Protein AF-W4UPU0-F1 (afdb_monomer)

Sequence (156 aa):
MPLRNTKTSVRKKSTAPQRKPAKRKTKKKVNHSMPAWIRNILVFILAVFFTGAFYYFFIRPYAYRWKPCAGQKEYGVCIPCGYEVHGIDISHYQGDIDWNVLSMNRETDSPLHFVFMKATEGGDHGDDTFCNNFTEALNHALSVEPIISLSLRQMP

Secondary structure (DSSP, 8-state):
------------PPPP---PPP-------------HHHHHHHHHHHHHHHHHHHIIIIIGGGGGGG----S-EETTEEPPTT---EEEEE-GGG-S--HHHHHHGGGSSS-EEEEEEEEEETTTEE-TTHHHHHHHHHHTT-EEEEEEE--GGG--

Radius of gyration: 48.12 Å; Cα contacts (8 Å, |Δi|>4): 130; chains: 1; bounding box: 84×46×154 Å

pLDDT: mean 75.77, std 15.23, range [39.66, 96.19]

Solvent-accessible surface area (backbone atoms only — not comparable to full-atom values): 10081 Å² total; per-residue (Å²): 136,84,89,83,88,81,87,78,81,86,79,79,80,81,77,76,82,80,79,74,81,78,79,77,79,71,80,77,78,80,76,83,74,70,55,68,69,60,52,52,50,52,52,50,53,51,50,53,51,50,50,50,50,46,41,56,71,70,39,51,80,55,45,73,80,68,55,72,66,80,25,62,76,51,98,89,41,66,43,69,66,93,64,79,82,38,63,51,81,48,47,60,89,73,58,88,76,66,61,69,66,58,55,56,34,60,78,47,102,72,27,65,58,36,38,37,34,36,44,30,47,48,94,85,40,69,36,89,43,32,69,59,53,53,53,50,35,54,77,65,72,46,46,76,47,81,37,75,44,76,51,79,89,72,68,131

InterPro domains:
  IPR002053 Glycoside hydrolase, family 25 [PF01183] (88-144)
  IPR002053 Glycoside hydrolase, family 25 [PS51904] (84-156)
  IPR017853 Glycoside hydrolase superfamily [SSF51445] (83-145)

Structure (mmCIF, N/CA/C/O backbone):
data_AF-W4UPU0-F1
#
_entry.id   AF-W4UPU0-F1
#
loop_
_atom_site.group_PDB
_atom_site.id
_atom_site.type_symbol
_atom_site.label_atom_id
_atom_site.label_alt_id
_atom_site.label_comp_id
_atom_site.label_asym_id
_atom_site.label_entity_id
_atom_site.label_seq_id
_atom_site.pdbx_PDB_ins_code
_atom_site.Cartn_x
_atom_site.Cartn_y
_atom_site.Cartn_z
_atom_site.occupancy
_atom_site.B_iso_or_equiv
_atom_site.auth_seq_id
_atom_site.auth_comp_id
_atom_site.auth_asym_id
_atom_site.auth_atom_id
_atom_site.pdbx_PDB_model_num
ATOM 1 N N . MET A 1 1 ? 61.325 24.381 -131.280 1.00 39.66 1 MET A N 1
ATOM 2 C CA . MET A 1 1 ? 62.209 24.733 -130.141 1.00 39.66 1 MET A CA 1
ATOM 3 C C . MET A 1 1 ? 62.037 26.221 -129.831 1.00 39.66 1 MET A C 1
ATOM 5 O O . MET A 1 1 ? 61.850 26.944 -130.800 1.00 39.66 1 MET A O 1
ATOM 9 N N . PRO A 1 2 ? 62.125 26.701 -128.573 1.00 47.59 2 PRO A N 1
ATOM 10 C CA . PRO A 1 2 ? 62.399 25.973 -127.337 1.00 47.59 2 PRO A CA 1
ATOM 11 C C . PRO A 1 2 ? 61.270 26.044 -126.286 1.00 47.59 2 PRO A C 1
ATOM 13 O O . PRO A 1 2 ? 60.339 26.840 -126.349 1.00 47.59 2 PRO A O 1
ATOM 16 N N . LEU A 1 3 ? 61.412 25.145 -125.315 1.00 48.78 3 LEU A N 1
ATOM 17 C CA . LEU A 1 3 ? 60.632 24.976 -124.094 1.00 48.78 3 LEU A CA 1
ATOM 18 C C . LEU A 1 3 ? 60.881 26.127 -123.110 1.00 48.78 3 LEU A C 1
ATOM 20 O O . LEU A 1 3 ? 62.024 26.555 -122.937 1.00 48.78 3 LEU A O 1
ATOM 24 N N . ARG A 1 4 ? 59.851 26.541 -122.363 1.00 45.97 4 ARG A N 1
ATOM 25 C CA . ARG A 1 4 ? 60.049 27.274 -121.105 1.00 45.97 4 ARG A CA 1
ATOM 26 C C . ARG A 1 4 ? 59.022 26.843 -120.056 1.00 45.97 4 ARG A C 1
ATOM 28 O O . ARG A 1 4 ? 57.900 27.329 -120.014 1.00 45.97 4 ARG A O 1
ATOM 35 N N . ASN A 1 5 ? 59.453 25.912 -119.207 1.00 43.03 5 ASN A N 1
ATOM 36 C CA . ASN A 1 5 ? 58.801 25.557 -117.951 1.00 43.03 5 ASN A CA 1
ATOM 37 C C . ASN A 1 5 ? 59.001 26.685 -116.934 1.00 43.03 5 ASN A C 1
ATOM 39 O O . ASN A 1 5 ? 60.134 26.977 -116.555 1.00 43.03 5 ASN A O 1
ATOM 43 N N . THR A 1 6 ? 57.911 27.248 -116.421 1.00 51.28 6 THR A N 1
ATOM 44 C CA . THR A 1 6 ? 57.922 28.083 -115.215 1.00 51.28 6 THR A CA 1
ATOM 45 C C . THR A 1 6 ? 57.226 27.338 -114.083 1.00 51.28 6 THR A C 1
ATOM 47 O O . THR A 1 6 ? 56.003 27.230 -114.042 1.00 51.28 6 THR A O 1
ATOM 50 N N . LYS A 1 7 ? 58.027 26.798 -113.159 1.00 44.44 7 LYS A N 1
ATOM 51 C CA . LYS A 1 7 ? 57.577 26.370 -111.832 1.00 44.44 7 LYS A CA 1
ATOM 52 C C . LYS A 1 7 ? 57.492 27.607 -110.944 1.00 44.44 7 LYS A C 1
ATOM 54 O O . LYS A 1 7 ? 58.537 28.192 -110.687 1.00 44.44 7 LYS A O 1
ATOM 59 N N . THR A 1 8 ? 56.323 27.922 -110.387 1.00 45.44 8 THR A N 1
ATOM 60 C CA . THR A 1 8 ? 56.251 28.766 -109.181 1.00 45.44 8 THR A CA 1
ATOM 61 C C . THR A 1 8 ? 54.939 28.579 -108.412 1.00 45.44 8 THR A C 1
ATOM 63 O O . THR A 1 8 ? 53.902 29.138 -108.738 1.00 45.44 8 THR A O 1
ATOM 66 N N . SER A 1 9 ? 55.042 27.743 -107.374 1.00 45.78 9 SER A N 1
ATOM 67 C CA . SER A 1 9 ? 54.422 27.823 -106.042 1.00 45.78 9 SER A CA 1
ATOM 68 C C . SER A 1 9 ? 53.002 28.401 -105.904 1.00 45.78 9 SER A C 1
ATOM 70 O O . SER A 1 9 ? 52.792 29.610 -105.807 1.00 45.78 9 SER A O 1
ATOM 72 N N . VAL A 1 10 ? 52.030 27.500 -105.732 1.00 49.22 10 VAL A N 1
ATOM 73 C CA . VAL A 1 10 ? 50.711 27.810 -105.163 1.00 49.22 10 VAL A CA 1
ATOM 74 C C . VAL A 1 10 ? 50.892 28.243 -103.703 1.00 49.22 10 VAL A C 1
ATOM 76 O O . VAL A 1 10 ? 51.173 27.426 -102.823 1.00 49.22 10 VAL A O 1
ATOM 79 N N . ARG A 1 11 ? 50.711 29.538 -103.422 1.00 48.00 11 ARG A N 1
ATOM 80 C CA . ARG A 1 11 ? 50.696 30.088 -102.058 1.00 48.00 11 ARG A CA 1
ATOM 81 C C . ARG A 1 11 ? 49.434 29.613 -101.327 1.00 48.00 11 ARG A C 1
ATOM 83 O O . ARG A 1 11 ? 48.371 30.216 -101.453 1.00 48.00 11 ARG A O 1
ATOM 90 N N . LYS A 1 12 ? 49.549 28.537 -100.541 1.00 47.78 12 LYS A N 1
ATOM 91 C CA . LYS A 1 12 ? 48.524 28.120 -99.568 1.00 47.78 12 LYS A CA 1
ATOM 92 C C . LYS A 1 12 ? 48.308 29.248 -98.553 1.00 47.78 12 LYS A C 1
ATOM 94 O O . LYS A 1 12 ? 49.218 29.597 -97.803 1.00 47.78 12 LYS A O 1
ATOM 99 N N . LYS A 1 13 ? 47.106 29.826 -98.535 1.00 48.91 13 LYS A N 1
ATOM 100 C CA . LYS A 1 13 ? 46.675 30.788 -97.513 1.00 48.91 13 LYS A CA 1
ATOM 101 C C . LYS A 1 13 ? 46.507 30.025 -96.195 1.00 48.91 13 LYS A C 1
ATOM 103 O O . LYS A 1 13 ? 45.754 29.057 -96.136 1.00 48.91 13 LYS A O 1
ATOM 108 N N . SER A 1 14 ? 47.264 30.414 -95.175 1.00 45.97 14 SER A N 1
ATOM 109 C CA . SER A 1 14 ? 47.261 29.788 -93.856 1.00 45.97 14 SER A CA 1
ATOM 110 C C . SER A 1 14 ? 45.927 30.025 -93.145 1.00 45.97 14 SER A C 1
ATOM 112 O O . SER A 1 14 ? 45.516 31.158 -92.905 1.00 45.97 14 SER A O 1
ATOM 114 N N . THR A 1 15 ? 45.243 28.945 -92.783 1.00 54.72 15 THR A N 1
ATOM 115 C CA . THR A 1 15 ? 44.172 28.967 -91.784 1.00 54.72 15 THR A CA 1
ATOM 116 C C . THR A 1 15 ? 44.765 29.353 -90.431 1.00 54.72 15 THR A C 1
ATOM 118 O O . THR A 1 15 ? 45.686 28.696 -89.945 1.00 54.72 15 THR A O 1
ATOM 121 N N . ALA A 1 16 ? 44.246 30.424 -89.826 1.00 62.41 16 ALA A N 1
ATOM 122 C CA . ALA A 1 16 ? 44.560 30.801 -88.451 1.00 62.41 16 ALA A CA 1
ATOM 123 C C . ALA A 1 16 ? 44.266 29.624 -87.495 1.00 62.41 16 ALA A C 1
ATOM 125 O O . ALA A 1 16 ? 43.293 28.896 -87.715 1.00 62.41 16 ALA A O 1
ATOM 126 N N . PRO A 1 17 ? 45.064 29.407 -86.433 1.00 51.88 17 PRO A N 1
ATOM 127 C CA . PRO A 1 17 ? 44.820 28.302 -85.521 1.00 51.88 17 PRO A CA 1
ATOM 128 C C . PRO A 1 17 ? 43.534 28.574 -84.736 1.00 51.88 17 PRO A C 1
ATOM 130 O O . PRO A 1 17 ? 43.451 29.523 -83.956 1.00 51.88 17 PRO A O 1
ATOM 133 N N . GLN A 1 18 ? 42.520 27.729 -84.932 1.00 63.34 18 GLN A N 1
ATOM 134 C CA . GLN A 1 18 ? 41.318 27.728 -84.104 1.00 63.34 18 GLN A CA 1
ATOM 135 C C . GLN A 1 18 ? 41.735 27.439 -82.652 1.00 63.34 18 GLN A C 1
ATOM 137 O O . GLN A 1 18 ? 42.160 26.329 -82.318 1.00 63.34 18 GLN A O 1
ATOM 142 N N . ARG A 1 19 ? 41.639 28.443 -81.769 1.00 60.03 19 ARG A N 1
ATOM 143 C CA . ARG A 1 19 ? 41.793 28.235 -80.324 1.00 60.03 19 ARG A CA 1
ATOM 144 C C . ARG A 1 19 ? 40.676 27.298 -79.866 1.00 60.03 19 ARG A C 1
ATOM 146 O O . ARG A 1 19 ? 39.501 27.650 -79.932 1.00 60.03 19 ARG A O 1
ATOM 153 N N . LYS A 1 20 ? 41.049 26.098 -79.411 1.00 53.56 20 LYS A N 1
ATOM 154 C CA . LYS A 1 20 ? 40.120 25.145 -78.790 1.00 53.56 20 LYS A CA 1
ATOM 155 C C . LYS A 1 20 ? 39.419 25.841 -77.612 1.00 53.56 20 LYS A C 1
ATOM 157 O O . LYS A 1 20 ? 40.115 26.491 -76.826 1.00 53.56 20 LYS A O 1
ATOM 162 N N . PRO A 1 21 ? 38.091 25.715 -77.446 1.00 55.56 21 PRO A N 1
ATOM 163 C CA . PRO A 1 21 ? 37.419 26.278 -76.285 1.00 55.56 21 PRO A CA 1
ATOM 164 C C . PRO A 1 21 ? 38.008 25.651 -75.018 1.00 55.56 21 PRO A C 1
ATOM 166 O O . PRO A 1 21 ? 38.130 24.427 -74.905 1.00 55.56 21 PRO A O 1
ATOM 169 N N . ALA A 1 22 ? 38.413 26.496 -74.069 1.00 65.06 22 ALA A N 1
ATOM 170 C CA . ALA A 1 22 ? 38.898 26.041 -72.777 1.00 65.06 22 ALA A CA 1
ATOM 171 C C . ALA A 1 22 ? 37.783 25.244 -72.086 1.00 65.06 22 ALA A C 1
ATOM 173 O O . ALA A 1 22 ? 36.706 25.772 -71.803 1.00 65.06 22 ALA A O 1
ATOM 174 N N . LYS A 1 23 ? 38.035 23.961 -71.799 1.00 58.25 23 LYS A N 1
ATOM 175 C CA . LYS A 1 23 ? 37.132 23.131 -70.995 1.00 58.25 23 LYS A CA 1
ATOM 176 C C . LYS A 1 23 ? 37.058 23.711 -69.571 1.00 58.25 23 LYS A C 1
ATOM 178 O O . LYS A 1 23 ? 37.830 23.323 -68.703 1.00 58.25 23 LYS A O 1
ATOM 183 N N . ARG A 1 24 ? 36.126 24.636 -69.306 1.00 59.75 24 ARG A N 1
ATOM 184 C CA . ARG A 1 24 ? 34.893 24.251 -68.610 1.00 59.75 24 ARG A CA 1
ATOM 185 C C . ARG A 1 24 ? 34.993 23.267 -67.439 1.00 59.75 24 ARG A C 1
ATOM 187 O O . ARG A 1 24 ? 34.160 22.372 -67.443 1.00 59.75 24 ARG A O 1
ATOM 194 N N . LYS A 1 25 ? 35.989 23.284 -66.534 1.00 53.81 25 LYS A N 1
ATOM 195 C CA . LYS A 1 25 ? 36.071 22.278 -65.447 1.00 53.81 25 LYS A CA 1
ATOM 196 C C . LYS A 1 25 ? 34.850 22.419 -64.530 1.00 53.81 25 LYS A C 1
ATOM 198 O O . LYS A 1 25 ? 34.859 23.201 -63.584 1.00 53.81 25 LYS A O 1
ATOM 203 N N . THR A 1 26 ? 33.790 21.670 -64.810 1.00 65.00 26 THR A N 1
ATOM 204 C CA . THR A 1 26 ? 32.674 21.476 -63.887 1.00 65.00 26 THR A CA 1
ATOM 205 C C . THR A 1 26 ? 33.242 20.815 -62.640 1.00 65.00 26 THR A C 1
ATOM 207 O O . THR A 1 26 ? 33.789 19.712 -62.727 1.00 65.00 26 THR A O 1
ATOM 210 N N . LYS A 1 27 ? 33.170 21.494 -61.489 1.00 62.50 27 LYS A N 1
ATOM 211 C CA . LYS A 1 27 ? 33.537 20.891 -60.204 1.00 62.50 27 LYS A CA 1
ATOM 212 C C . LYS A 1 27 ? 32.698 19.620 -60.043 1.00 62.50 27 LYS A C 1
ATOM 214 O O . LYS A 1 27 ? 31.475 19.704 -59.955 1.00 62.50 27 LYS A O 1
ATOM 219 N N . LYS A 1 28 ? 33.344 18.449 -60.075 1.00 55.31 28 LYS A N 1
ATOM 220 C CA . LYS A 1 28 ? 32.694 17.163 -59.798 1.00 55.31 28 LYS A CA 1
ATOM 221 C C . LYS A 1 28 ? 32.128 17.262 -58.382 1.00 55.31 28 LYS A C 1
ATOM 223 O O . LYS A 1 28 ? 32.902 17.351 -57.432 1.00 55.31 28 LYS A O 1
ATOM 228 N N . LYS A 1 29 ? 30.799 17.289 -58.239 1.00 58.75 29 LYS A N 1
ATOM 229 C CA . LYS A 1 29 ? 30.168 17.069 -56.935 1.00 58.75 29 LYS A CA 1
ATOM 230 C C . LYS A 1 29 ? 30.591 15.671 -56.494 1.00 58.75 29 LYS A C 1
ATOM 232 O O . LYS A 1 29 ? 30.294 14.696 -57.183 1.00 58.75 29 LYS A O 1
ATOM 237 N N . VAL A 1 30 ? 31.361 15.587 -55.415 1.00 60.19 30 VAL A N 1
ATOM 238 C CA . VAL A 1 30 ? 31.736 14.306 -54.823 1.00 60.19 30 VAL A CA 1
ATOM 239 C C . VAL A 1 30 ? 30.458 13.749 -54.210 1.00 60.19 30 VAL A C 1
ATOM 241 O O . VAL A 1 30 ? 30.016 14.208 -53.162 1.00 60.19 30 VAL A O 1
ATOM 244 N N . ASN A 1 31 ? 29.807 12.824 -54.913 1.00 65.06 31 ASN A N 1
ATOM 245 C CA . ASN A 1 31 ? 28.705 12.066 -54.341 1.00 65.06 31 ASN A CA 1
ATOM 246 C C . ASN A 1 31 ? 29.309 11.167 -53.266 1.00 65.06 31 ASN A C 1
ATOM 248 O O . ASN A 1 31 ? 29.950 10.167 -53.585 1.00 65.06 31 ASN A O 1
ATOM 252 N N . HIS A 1 32 ? 29.122 11.533 -52.000 1.00 66.31 32 HIS A N 1
ATOM 253 C CA . HIS A 1 32 ? 29.461 10.684 -50.864 1.00 66.31 32 HIS A CA 1
ATOM 254 C C . HIS A 1 32 ? 28.419 9.556 -50.774 1.00 66.31 32 HIS A C 1
ATOM 256 O O . HIS A 1 32 ? 27.581 9.505 -49.879 1.00 66.31 32 HIS A O 1
ATOM 262 N N . SER A 1 33 ? 28.415 8.675 -51.775 1.00 68.62 33 SER A N 1
ATOM 263 C CA . SER A 1 33 ? 27.587 7.476 -51.789 1.00 68.62 33 SER A CA 1
ATOM 264 C C . SER A 1 33 ? 28.211 6.493 -50.811 1.00 68.62 33 SER A C 1
ATOM 266 O O . SER A 1 33 ? 29.123 5.749 -51.168 1.00 68.62 33 SER A O 1
ATOM 268 N N . MET A 1 34 ? 27.769 6.540 -49.553 1.00 68.94 34 MET A N 1
ATOM 269 C CA . MET A 1 34 ? 28.213 5.575 -48.557 1.00 68.94 34 MET A CA 1
ATOM 270 C C . MET A 1 34 ? 27.891 4.155 -49.049 1.00 68.94 34 MET A C 1
ATOM 272 O O . MET A 1 34 ? 26.768 3.909 -49.504 1.00 68.94 34 MET A O 1
ATOM 276 N N . PRO A 1 35 ? 28.847 3.217 -48.961 1.00 83.94 35 PRO A N 1
ATOM 277 C CA . PRO A 1 35 ? 28.588 1.808 -49.203 1.00 83.94 35 PRO A CA 1
ATOM 278 C C . PRO A 1 35 ? 27.383 1.332 -48.385 1.00 83.94 35 PRO A C 1
ATOM 280 O O . PRO A 1 35 ? 27.240 1.690 -47.214 1.00 83.94 35 PRO A O 1
ATOM 283 N N . ALA A 1 36 ? 26.525 0.508 -48.989 1.00 82.19 36 ALA A N 1
ATOM 284 C CA . ALA A 1 36 ? 25.279 0.066 -48.360 1.00 82.19 36 ALA A CA 1
ATOM 285 C C . ALA A 1 36 ? 25.506 -0.604 -46.992 1.00 82.19 36 ALA A C 1
ATOM 287 O O . ALA A 1 36 ? 24.708 -0.410 -46.081 1.00 82.19 36 ALA A O 1
ATOM 288 N N . TRP A 1 37 ? 26.624 -1.313 -46.817 1.00 86.19 37 TRP A N 1
ATOM 289 C CA . TRP A 1 37 ? 26.986 -1.944 -45.547 1.00 86.19 37 TRP A CA 1
ATOM 290 C C . TRP A 1 37 ? 27.272 -0.922 -44.432 1.00 86.19 37 TRP A C 1
ATOM 292 O O . TRP A 1 37 ? 26.788 -1.095 -43.318 1.00 86.19 37 TRP A O 1
ATOM 302 N N . ILE A 1 38 ? 27.948 0.194 -44.739 1.00 87.94 38 ILE A N 1
ATOM 303 C CA . ILE A 1 38 ? 28.215 1.278 -43.775 1.00 87.94 38 ILE A CA 1
ATOM 304 C C . ILE A 1 38 ? 26.912 1.977 -43.389 1.00 87.94 38 ILE A C 1
ATOM 306 O O . ILE A 1 38 ? 26.667 2.235 -42.214 1.00 87.94 38 ILE A O 1
ATOM 310 N N . ARG A 1 39 ? 26.036 2.236 -44.366 1.00 86.06 39 ARG A N 1
ATOM 311 C CA . ARG A 1 39 ? 24.712 2.812 -44.098 1.00 86.06 39 ARG A CA 1
ATOM 312 C C . ARG A 1 39 ? 23.892 1.916 -43.167 1.00 86.06 39 ARG A C 1
ATOM 314 O O . ARG A 1 39 ? 23.289 2.421 -42.228 1.00 86.06 39 ARG A O 1
ATOM 321 N N . ASN A 1 40 ? 23.885 0.607 -43.407 1.00 89.94 40 ASN A N 1
ATOM 322 C CA . ASN A 1 40 ? 23.138 -0.337 -42.578 1.00 89.94 40 ASN A CA 1
ATOM 323 C C . ASN A 1 40 ? 23.688 -0.388 -41.142 1.00 89.94 40 ASN A C 1
ATOM 325 O O . ASN A 1 40 ? 22.903 -0.416 -40.199 1.00 89.94 40 ASN A O 1
ATOM 329 N N . ILE A 1 41 ? 25.014 -0.314 -40.969 1.00 94.06 41 ILE A N 1
ATOM 330 C CA . ILE A 1 41 ? 25.648 -0.213 -39.645 1.00 94.06 41 ILE A CA 1
ATOM 331 C C . ILE A 1 41 ? 25.222 1.074 -38.931 1.00 94.06 41 ILE A C 1
ATOM 333 O O . ILE A 1 41 ? 24.836 1.026 -37.767 1.00 94.06 41 ILE A O 1
ATOM 337 N N . LEU A 1 42 ? 25.232 2.218 -39.619 1.00 92.88 42 LEU A N 1
ATOM 338 C CA . LEU A 1 42 ? 24.814 3.492 -39.026 1.00 92.88 42 LEU A CA 1
ATOM 339 C C . LEU A 1 42 ? 23.343 3.478 -38.597 1.00 92.88 42 LEU A C 1
ATOM 341 O O . LEU A 1 42 ? 23.020 3.957 -37.512 1.00 92.88 42 LEU A O 1
ATOM 345 N N . VAL A 1 43 ? 22.461 2.896 -39.413 1.00 93.56 43 VAL A N 1
ATOM 346 C CA . VAL A 1 43 ? 21.041 2.734 -39.067 1.00 93.56 43 VAL A CA 1
ATOM 347 C C . VAL A 1 43 ? 20.878 1.816 -37.857 1.00 93.56 43 VAL A C 1
ATOM 349 O O . VAL A 1 43 ? 20.100 2.133 -36.963 1.00 93.56 43 VAL A O 1
ATOM 352 N N . PHE A 1 44 ? 21.635 0.719 -37.785 1.00 95.56 44 PHE A N 1
ATOM 353 C CA . PHE A 1 44 ? 21.595 -0.186 -36.639 1.00 95.56 44 PHE A CA 1
ATOM 354 C C . PHE A 1 44 ? 22.069 0.497 -35.351 1.00 95.56 44 PHE A C 1
ATOM 356 O O . PHE A 1 44 ? 21.394 0.409 -34.329 1.00 95.56 44 PHE A O 1
ATOM 363 N N . ILE A 1 45 ? 23.178 1.243 -35.402 1.00 95.31 45 ILE A N 1
ATOM 364 C CA . ILE A 1 45 ? 23.692 2.001 -34.252 1.00 95.31 45 ILE A CA 1
ATOM 365 C C . ILE A 1 45 ? 22.662 3.032 -33.783 1.00 95.31 45 ILE A C 1
ATOM 367 O O . ILE A 1 45 ? 22.382 3.117 -32.589 1.00 95.31 45 ILE A O 1
ATOM 371 N N . LEU A 1 46 ? 22.063 3.783 -34.713 1.00 95.62 46 LEU A N 1
ATOM 372 C CA . LEU A 1 46 ? 21.029 4.763 -34.388 1.00 95.62 46 LEU A CA 1
ATOM 373 C C . LEU A 1 46 ? 19.796 4.094 -33.767 1.00 95.62 46 LEU A C 1
ATOM 375 O O . LEU A 1 46 ? 19.262 4.601 -32.785 1.00 95.62 46 LEU A O 1
ATOM 379 N N . ALA A 1 47 ? 19.369 2.948 -34.300 1.00 95.81 47 ALA A N 1
ATOM 380 C CA . ALA A 1 47 ? 18.234 2.193 -33.781 1.00 95.81 47 ALA A CA 1
ATOM 381 C C . ALA A 1 47 ? 18.500 1.647 -32.371 1.00 95.81 47 ALA A C 1
ATOM 383 O O . ALA A 1 47 ? 17.644 1.779 -31.498 1.00 95.81 47 ALA A O 1
ATOM 384 N N . VAL A 1 48 ? 19.688 1.089 -32.113 1.00 95.94 48 VAL A N 1
ATOM 385 C CA . VAL A 1 48 ? 20.088 0.617 -30.776 1.00 95.94 48 VAL A CA 1
ATOM 386 C C . VAL A 1 48 ? 20.165 1.782 -29.794 1.00 95.94 48 VAL A C 1
ATOM 388 O O . VAL A 1 48 ? 19.633 1.682 -28.691 1.00 95.94 48 VAL A O 1
ATOM 391 N N . PHE A 1 49 ? 20.762 2.907 -30.197 1.00 96.19 49 PHE A N 1
ATOM 392 C CA . PHE A 1 49 ? 20.832 4.106 -29.366 1.00 96.19 49 PHE A CA 1
ATOM 393 C C . PHE A 1 49 ? 19.437 4.644 -29.033 1.00 96.19 49 PHE A C 1
ATOM 395 O O . PHE A 1 49 ? 19.138 4.898 -27.868 1.00 96.19 49 PHE A O 1
ATOM 402 N N . PHE A 1 50 ? 18.560 4.758 -30.034 1.00 95.38 50 PHE A N 1
ATOM 403 C CA . PHE A 1 50 ? 17.184 5.208 -29.843 1.00 95.38 50 PHE A CA 1
ATOM 404 C C . PHE A 1 50 ? 16.396 4.252 -28.943 1.00 95.38 50 PHE A C 1
ATOM 406 O O . PHE A 1 50 ? 15.713 4.700 -28.029 1.00 95.38 50 PHE A O 1
ATOM 413 N N . THR A 1 51 ? 16.547 2.940 -29.135 1.00 94.88 51 THR A N 1
ATOM 414 C CA . THR A 1 51 ? 15.910 1.916 -28.291 1.00 94.88 51 THR A CA 1
ATOM 415 C C . THR A 1 51 ? 16.417 1.991 -26.850 1.00 94.88 51 THR A C 1
ATOM 417 O O . THR A 1 51 ? 15.623 1.933 -25.915 1.00 94.88 51 THR A O 1
ATOM 420 N N . GLY A 1 52 ? 17.724 2.174 -26.647 1.00 94.62 52 GLY A N 1
ATOM 421 C CA . GLY A 1 52 ? 18.325 2.330 -25.323 1.00 94.62 52 GLY A CA 1
ATOM 422 C C . GLY A 1 52 ? 17.882 3.614 -24.619 1.00 94.62 52 GLY A C 1
ATOM 423 O O . GLY A 1 52 ? 17.525 3.574 -23.443 1.00 94.62 52 GLY A O 1
ATOM 424 N N . ALA A 1 53 ? 17.837 4.738 -25.339 1.00 94.31 53 ALA A N 1
ATOM 425 C CA . ALA A 1 53 ? 17.320 6.003 -24.826 1.00 94.31 53 ALA A CA 1
ATOM 426 C C . ALA A 1 53 ? 15.827 5.894 -24.487 1.00 94.31 53 ALA A C 1
ATOM 428 O O . ALA A 1 53 ? 15.417 6.283 -23.397 1.00 94.31 53 ALA A O 1
ATOM 429 N N . PHE A 1 54 ? 15.024 5.293 -25.366 1.00 93.81 54 PHE A N 1
ATOM 430 C CA . PHE A 1 54 ? 13.608 5.042 -25.117 1.00 93.81 54 PHE A CA 1
ATOM 431 C C . PHE A 1 54 ? 13.405 4.158 -23.880 1.00 93.81 54 PHE A C 1
ATOM 433 O O . PHE A 1 54 ? 12.629 4.505 -22.996 1.00 93.81 54 PHE A O 1
ATOM 440 N N . TYR A 1 55 ? 14.166 3.069 -23.746 1.00 92.00 55 TYR A N 1
ATOM 441 C CA . TYR A 1 55 ? 14.146 2.226 -22.551 1.00 92.00 55 TYR A CA 1
ATOM 442 C C . TYR A 1 55 ? 14.534 3.008 -21.285 1.00 92.00 55 TYR A C 1
ATOM 444 O O . TYR A 1 55 ? 13.895 2.872 -20.240 1.00 92.00 55 TYR A O 1
ATOM 452 N N . TYR A 1 56 ? 15.556 3.862 -21.364 1.00 91.31 56 TYR A N 1
ATOM 453 C CA . TYR A 1 56 ? 16.005 4.671 -20.233 1.00 91.31 56 TYR A CA 1
ATOM 454 C C . TYR A 1 56 ? 14.966 5.715 -19.801 1.00 91.31 56 TYR A C 1
ATOM 456 O O . TYR A 1 56 ? 14.710 5.848 -18.609 1.00 91.31 56 TYR A O 1
ATOM 464 N N . PHE A 1 57 ? 14.350 6.431 -20.743 1.00 91.31 57 PHE A N 1
ATOM 465 C CA . PHE A 1 57 ? 13.393 7.495 -20.433 1.00 91.31 57 PHE A CA 1
ATOM 466 C C . PHE A 1 57 ? 11.981 6.982 -20.144 1.00 91.31 57 PHE A C 1
ATOM 468 O O . PHE A 1 57 ? 11.313 7.538 -19.282 1.00 91.31 57 PHE A O 1
ATOM 475 N N . PHE A 1 58 ? 11.524 5.933 -20.831 1.00 87.94 58 PHE A N 1
ATOM 476 C CA . PHE A 1 58 ? 10.126 5.492 -20.777 1.00 87.94 58 PHE A CA 1
ATOM 477 C C . PHE A 1 58 ? 9.907 4.148 -20.098 1.00 87.94 58 PHE A C 1
ATOM 479 O O . PHE A 1 58 ? 8.772 3.864 -19.757 1.00 87.94 58 PHE A O 1
ATOM 486 N N . ILE A 1 59 ? 10.925 3.305 -19.899 1.00 85.44 59 ILE A N 1
ATOM 487 C CA . ILE A 1 59 ? 10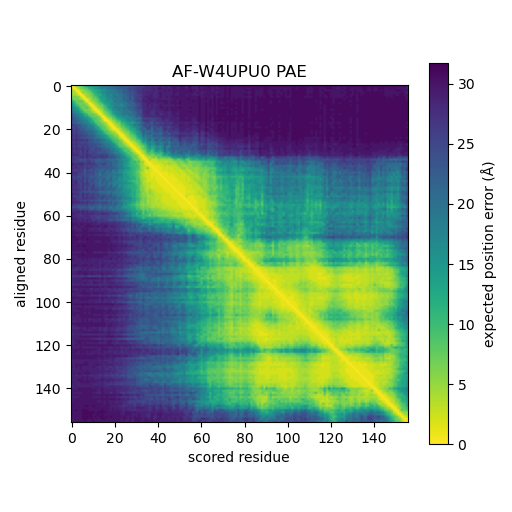.741 1.996 -19.244 1.00 85.44 59 ILE A CA 1
ATOM 488 C C . ILE A 1 59 ? 11.349 1.989 -17.844 1.00 85.44 59 ILE A C 1
ATOM 490 O O . ILE A 1 59 ? 10.690 1.560 -16.900 1.00 85.44 59 ILE A O 1
ATOM 494 N N . ARG A 1 60 ? 12.566 2.519 -17.657 1.00 81.31 60 ARG A N 1
ATOM 495 C CA . ARG A 1 60 ? 13.201 2.586 -16.327 1.00 81.31 60 ARG A CA 1
ATOM 496 C C . ARG A 1 60 ? 12.362 3.277 -15.253 1.00 81.31 60 ARG A C 1
ATOM 498 O O . ARG A 1 60 ? 12.283 2.699 -14.169 1.00 81.31 60 ARG A O 1
ATOM 505 N N . PRO A 1 61 ? 11.720 4.437 -15.494 1.00 80.75 61 PRO A N 1
ATOM 506 C CA . PRO A 1 61 ? 10.868 5.021 -14.474 1.00 80.75 61 PRO A CA 1
ATOM 507 C C . PRO A 1 61 ? 9.624 4.186 -14.198 1.00 80.75 61 PRO A C 1
ATOM 509 O O . PRO A 1 61 ? 9.004 4.451 -13.198 1.00 80.75 61 PRO A O 1
ATOM 512 N N . TYR A 1 62 ? 9.255 3.172 -14.985 1.00 75.56 62 TYR A N 1
ATOM 513 C CA . TYR A 1 62 ? 8.161 2.253 -14.635 1.00 75.56 62 TYR A CA 1
ATOM 514 C C . TYR A 1 62 ? 8.664 0.900 -14.127 1.00 75.56 62 TYR A C 1
ATOM 516 O O . TYR A 1 62 ? 7.883 0.116 -13.596 1.00 75.56 62 TYR A O 1
ATOM 524 N N . ALA A 1 63 ? 9.967 0.624 -14.223 1.00 70.00 63 ALA A N 1
ATOM 525 C CA . ALA A 1 63 ? 10.573 -0.630 -13.789 1.00 70.00 63 ALA A CA 1
ATOM 526 C C . ALA A 1 63 ? 10.491 -0.849 -12.266 1.00 70.00 63 ALA A C 1
ATOM 528 O O . ALA A 1 63 ? 10.585 -1.991 -11.821 1.00 70.00 63 ALA A O 1
ATOM 529 N N . TYR A 1 64 ? 10.256 0.199 -11.460 1.00 64.44 64 TYR A N 1
ATOM 530 C CA . TYR A 1 64 ? 9.996 0.040 -10.020 1.00 64.44 64 TYR A CA 1
ATOM 531 C C . TYR A 1 64 ? 8.751 -0.815 -9.744 1.00 64.44 64 TYR A C 1
ATOM 533 O O . TYR A 1 64 ? 8.707 -1.520 -8.744 1.00 64.44 64 TYR A O 1
ATOM 541 N N . ARG A 1 65 ? 7.768 -0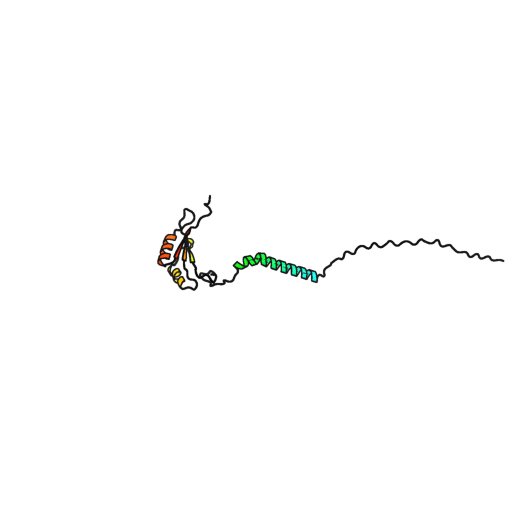.807 -10.656 1.00 67.00 65 ARG A N 1
ATOM 542 C CA . ARG A 1 65 ? 6.524 -1.586 -10.556 1.00 67.00 65 ARG A CA 1
ATOM 543 C C . ARG A 1 65 ? 6.757 -3.094 -10.725 1.00 67.00 65 ARG A C 1
ATOM 545 O O . ARG A 1 65 ? 5.916 -3.883 -10.318 1.00 67.00 65 ARG A O 1
ATOM 552 N N . TRP A 1 66 ? 7.882 -3.477 -11.333 1.00 62.28 66 TRP A N 1
ATOM 553 C CA . TRP A 1 66 ? 8.220 -4.851 -11.730 1.00 62.28 66 TRP A CA 1
ATOM 554 C C . TRP A 1 66 ? 9.397 -5.413 -10.929 1.00 62.28 66 TRP A C 1
ATOM 556 O O . TRP A 1 66 ? 9.967 -6.439 -11.299 1.00 62.28 66 TRP A O 1
ATOM 566 N N . LYS A 1 67 ? 9.809 -4.728 -9.855 1.00 62.81 67 LYS A N 1
ATOM 567 C CA . LYS A 1 67 ? 10.802 -5.270 -8.931 1.00 62.81 67 LYS A CA 1
ATOM 568 C C . LYS A 1 67 ? 10.242 -6.585 -8.371 1.00 62.81 67 LYS A C 1
ATOM 570 O O . LYS A 1 67 ? 9.133 -6.562 -7.834 1.00 62.81 67 LYS A O 1
ATOM 575 N N . PRO A 1 68 ? 10.969 -7.715 -8.494 1.00 67.06 68 PRO A N 1
ATOM 576 C CA . PRO A 1 68 ? 10.611 -8.918 -7.760 1.00 67.06 68 PRO A CA 1
ATOM 577 C C . PRO A 1 68 ? 10.502 -8.529 -6.293 1.00 67.06 68 PRO A C 1
ATOM 579 O O . PRO A 1 68 ? 11.309 -7.720 -5.826 1.00 67.06 68 PRO A O 1
ATOM 582 N N . CYS A 1 69 ? 9.491 -9.054 -5.610 1.00 65.75 69 CYS A N 1
ATOM 583 C CA . CYS A 1 69 ? 9.267 -8.799 -4.198 1.00 65.75 69 CYS A CA 1
ATOM 584 C C . CYS A 1 69 ? 10.572 -9.073 -3.453 1.00 65.75 69 CYS A C 1
ATOM 586 O O . CYS A 1 69 ? 11.008 -10.213 -3.344 1.00 65.75 69 CYS A O 1
ATOM 588 N N . ALA A 1 70 ? 11.253 -7.994 -3.061 1.00 59.44 70 ALA A N 1
ATOM 589 C CA . ALA A 1 70 ? 12.552 -8.071 -2.409 1.00 59.44 70 ALA A CA 1
ATOM 590 C C . ALA A 1 70 ? 12.406 -8.439 -0.927 1.00 59.44 70 ALA A C 1
ATOM 592 O O . ALA A 1 70 ? 13.417 -8.536 -0.239 1.00 59.44 70 ALA A O 1
ATOM 593 N N . GLY A 1 71 ? 11.169 -8.624 -0.453 1.00 59.72 71 GLY A N 1
ATOM 594 C CA . GLY A 1 71 ? 10.862 -9.159 0.862 1.00 59.72 71 GLY A CA 1
ATOM 595 C C . GLY A 1 71 ? 9.811 -10.250 0.858 1.00 59.72 71 GLY A C 1
ATOM 596 O O . GLY A 1 71 ? 9.405 -10.742 -0.200 1.00 59.72 71 GLY A O 1
ATOM 597 N N . GLN A 1 72 ? 9.466 -10.685 2.068 1.00 59.81 72 GLN A N 1
ATOM 598 C CA . GLN A 1 72 ? 8.575 -11.813 2.298 1.00 59.81 72 GLN A CA 1
ATOM 599 C C . GLN A 1 72 ? 7.170 -11.490 1.779 1.00 59.81 72 GLN A C 1
ATOM 601 O O . GLN A 1 72 ? 6.700 -10.348 1.813 1.00 59.81 72 GLN A O 1
ATOM 606 N N . LYS A 1 73 ? 6.526 -12.506 1.204 1.00 64.38 73 LYS A N 1
ATOM 607 C CA . LYS A 1 73 ? 5.155 -12.399 0.716 1.00 64.38 73 LYS A CA 1
ATOM 608 C C . LYS A 1 73 ? 4.226 -12.713 1.881 1.00 64.38 73 LYS A C 1
ATOM 610 O O . LYS A 1 73 ? 3.842 -13.865 2.045 1.00 64.38 73 LYS A O 1
ATOM 615 N N . GLU A 1 74 ? 3.866 -11.687 2.636 1.00 68.50 74 GLU A N 1
ATOM 616 C CA . GLU A 1 74 ? 2.933 -11.795 3.756 1.00 68.50 74 GLU A CA 1
ATOM 617 C C . GLU A 1 74 ? 1.584 -11.168 3.377 1.00 68.50 74 GLU A C 1
ATOM 619 O O . GLU A 1 74 ? 1.525 -10.231 2.578 1.00 68.50 74 GLU A O 1
ATOM 624 N N . TYR A 1 75 ? 0.475 -11.705 3.894 1.00 70.19 75 TYR A N 1
ATOM 625 C CA . TYR A 1 75 ? -0.885 -11.185 3.644 1.00 70.19 75 TYR A CA 1
ATOM 626 C C . TYR A 1 75 ? -1.291 -11.078 2.154 1.00 70.19 75 TYR A C 1
ATOM 628 O O . TYR A 1 75 ? -2.204 -10.340 1.792 1.00 70.19 75 TYR A O 1
ATOM 636 N N . GLY A 1 76 ? -0.603 -11.794 1.255 1.00 72.75 76 GLY A N 1
ATOM 637 C CA . GLY A 1 76 ? -0.821 -11.706 -0.196 1.00 72.75 76 GLY A CA 1
ATOM 638 C C . GLY A 1 76 ? -0.197 -10.475 -0.869 1.00 72.75 76 GLY A C 1
ATOM 639 O O . GLY A 1 76 ? -0.343 -10.318 -2.083 1.00 72.75 76 GLY A O 1
ATOM 640 N N . VAL A 1 77 ? 0.541 -9.653 -0.118 1.00 74.38 77 VAL A N 1
ATOM 641 C CA . VAL A 1 77 ? 1.215 -8.435 -0.582 1.00 74.38 77 VAL A CA 1
ATOM 642 C C . VAL A 1 77 ? 2.730 -8.596 -0.425 1.00 74.38 77 VAL A C 1
ATOM 644 O O . VAL A 1 77 ? 3.226 -9.443 0.313 1.00 74.38 77 VAL A O 1
ATOM 647 N N . CYS A 1 78 ? 3.500 -7.825 -1.186 1.00 75.12 78 CYS A N 1
ATOM 648 C CA . CYS A 1 78 ? 4.952 -7.836 -1.080 1.00 75.12 78 CYS A CA 1
ATOM 649 C C . CYS A 1 78 ? 5.408 -6.776 -0.086 1.00 75.12 78 CYS A C 1
ATOM 651 O O . CYS A 1 78 ? 5.342 -5.583 -0.387 1.00 75.12 78 CYS A O 1
ATOM 653 N N . ILE A 1 79 ? 5.875 -7.221 1.078 1.00 75.94 79 ILE A N 1
ATOM 654 C CA . ILE A 1 79 ? 6.398 -6.335 2.114 1.00 75.94 79 ILE A CA 1
ATOM 655 C C . ILE A 1 79 ? 7.865 -6.010 1.787 1.00 75.94 79 ILE A C 1
ATOM 657 O O . ILE A 1 79 ? 8.642 -6.917 1.472 1.00 75.94 79 ILE A O 1
ATOM 661 N N . PRO A 1 80 ? 8.278 -4.730 1.792 1.00 71.75 80 PRO A N 1
ATOM 662 C CA . PRO A 1 80 ? 9.678 -4.371 1.606 1.00 71.75 80 PRO A CA 1
ATOM 663 C C . PRO A 1 80 ? 10.531 -4.848 2.793 1.00 71.75 80 PRO A C 1
ATOM 665 O O . PRO A 1 80 ? 10.227 -4.544 3.942 1.00 71.75 80 PRO A O 1
ATOM 668 N N . CYS A 1 81 ? 11.633 -5.551 2.512 1.00 69.69 81 CYS A N 1
ATOM 669 C CA . CYS A 1 81 ? 12.622 -5.925 3.528 1.00 69.69 81 CYS A CA 1
ATOM 670 C C . CYS A 1 81 ? 13.237 -4.698 4.213 1.00 69.69 81 CYS A C 1
ATOM 672 O O . CYS A 1 81 ? 13.576 -3.720 3.544 1.00 69.69 81 CYS A O 1
ATOM 674 N N . GLY A 1 82 ? 13.478 -4.805 5.522 1.00 73.50 82 GLY A N 1
ATOM 675 C CA . GLY A 1 82 ? 14.185 -3.791 6.311 1.00 73.50 82 GLY A CA 1
ATOM 676 C C . GLY A 1 82 ? 13.284 -2.796 7.044 1.00 73.50 82 GLY A C 1
ATOM 677 O O . GLY A 1 82 ? 13.798 -1.853 7.638 1.00 73.50 82 GLY A O 1
ATOM 678 N N . TYR A 1 83 ? 11.967 -3.007 7.026 1.00 74.81 83 TYR A N 1
ATOM 679 C CA . TYR A 1 83 ? 11.018 -2.313 7.891 1.00 74.81 83 TYR A CA 1
ATOM 680 C C . TYR A 1 83 ? 10.484 -3.325 8.897 1.00 74.81 83 TYR A C 1
ATOM 682 O O . TYR A 1 83 ? 9.884 -4.301 8.481 1.00 74.81 83 TYR A O 1
ATOM 690 N N . GLU A 1 84 ? 10.739 -3.117 10.188 1.00 76.81 84 GLU A N 1
ATOM 691 C CA . GLU A 1 84 ? 10.291 -4.042 11.245 1.00 76.81 84 GLU A CA 1
ATOM 692 C C . GLU A 1 84 ? 8.886 -3.704 11.751 1.00 76.81 84 GLU A C 1
ATOM 694 O O . GLU A 1 84 ? 8.176 -4.573 12.242 1.00 76.81 84 GLU A O 1
ATOM 699 N N . VAL A 1 85 ? 8.471 -2.439 11.628 1.00 83.31 85 VAL A N 1
ATOM 700 C CA . VAL A 1 85 ? 7.174 -1.981 12.127 1.00 83.31 85 VAL A CA 1
ATOM 701 C C . VAL A 1 85 ? 6.149 -2.003 11.000 1.00 83.31 85 VAL A C 1
ATOM 703 O O . VAL A 1 85 ? 6.216 -1.202 10.064 1.00 83.31 85 VAL A O 1
ATOM 706 N N . HIS A 1 86 ? 5.170 -2.890 11.128 1.00 85.12 86 HIS A N 1
ATOM 707 C CA . HIS A 1 86 ? 4.029 -2.996 10.228 1.00 85.12 86 HIS A CA 1
ATOM 708 C C . HIS A 1 86 ? 2.722 -2.658 10.938 1.00 85.12 86 HIS A C 1
ATOM 710 O O . HIS A 1 86 ? 2.558 -2.883 12.139 1.00 85.12 86 HIS A O 1
ATOM 716 N N . GLY A 1 87 ? 1.769 -2.146 10.172 1.00 86.81 87 GLY A N 1
ATOM 717 C CA . GLY A 1 87 ? 0.407 -1.935 10.627 1.00 86.81 87 GLY A CA 1
ATOM 718 C C . GLY A 1 87 ? -0.568 -2.038 9.470 1.00 86.81 87 GLY A C 1
ATOM 719 O O . GLY A 1 87 ? -0.163 -2.069 8.305 1.00 86.81 87 GLY A O 1
ATOM 720 N N . ILE A 1 88 ? -1.846 -2.120 9.811 1.00 87.69 88 ILE A N 1
ATOM 721 C CA . ILE A 1 88 ? -2.944 -2.253 8.851 1.00 87.69 88 ILE A CA 1
ATOM 722 C C . ILE A 1 88 ? -3.903 -1.076 8.976 1.00 87.69 88 ILE A C 1
ATOM 724 O O . ILE A 1 88 ? -4.075 -0.534 10.067 1.00 87.69 88 ILE A O 1
ATOM 728 N N . ASP A 1 89 ? -4.540 -0.698 7.874 1.00 90.06 89 ASP A N 1
ATOM 729 C CA . ASP A 1 89 ? -5.655 0.240 7.851 1.00 90.06 89 ASP A CA 1
ATOM 730 C C . ASP A 1 89 ? -6.988 -0.502 7.693 1.00 90.06 89 ASP A C 1
ATOM 732 O O . ASP A 1 89 ? -7.140 -1.377 6.839 1.00 90.06 89 ASP A O 1
ATOM 736 N N . ILE A 1 90 ? -7.959 -0.171 8.544 1.00 90.12 90 ILE A N 1
ATOM 737 C CA . ILE A 1 90 ? -9.293 -0.776 8.543 1.00 90.12 90 ILE A CA 1
ATOM 738 C C . ILE A 1 90 ? -10.395 0.288 8.568 1.00 90.12 90 ILE A C 1
ATOM 740 O O . ILE A 1 90 ? -10.227 1.400 9.076 1.00 90.12 90 ILE A O 1
ATOM 744 N N . SER A 1 91 ? -11.543 -0.073 8.008 1.00 89.69 91 SER A N 1
ATOM 745 C CA . SER A 1 91 ? -12.759 0.734 7.889 1.00 89.69 91 SER A CA 1
ATOM 746 C C . SER A 1 91 ? -13.975 -0.187 7.729 1.00 89.69 91 SER A C 1
ATOM 748 O O . SER A 1 91 ? -13.816 -1.408 7.659 1.00 89.69 91 SER A O 1
ATOM 750 N N . HIS A 1 92 ? -15.177 0.370 7.569 1.00 89.00 92 HIS A N 1
ATOM 751 C CA . HIS A 1 92 ? -16.364 -0.449 7.299 1.00 89.00 92 HIS A CA 1
ATOM 752 C C . HIS A 1 92 ? -16.262 -1.300 6.020 1.00 89.00 92 HIS A C 1
ATOM 754 O O . HIS A 1 92 ? -16.949 -2.313 5.907 1.00 89.00 92 HIS A O 1
ATOM 760 N N . TYR A 1 93 ? -15.408 -0.929 5.055 1.00 89.56 93 TYR A N 1
ATOM 761 C CA . TYR A 1 93 ? -15.254 -1.667 3.795 1.00 89.56 93 TYR A CA 1
ATOM 762 C C . TYR A 1 93 ? -14.687 -3.080 3.976 1.00 89.56 93 TYR A C 1
ATOM 764 O O . TYR A 1 93 ? -14.872 -3.925 3.101 1.00 89.56 93 TYR A O 1
ATOM 772 N N . GLN A 1 94 ? -13.999 -3.342 5.088 1.00 88.88 94 GLN A N 1
ATOM 773 C CA . GLN A 1 94 ? -13.453 -4.658 5.408 1.00 88.88 94 GLN A CA 1
ATOM 774 C C . GLN A 1 94 ? -14.537 -5.639 5.891 1.00 88.88 94 GLN A C 1
ATOM 776 O O . GLN A 1 94 ? -14.340 -6.846 5.775 1.00 88.88 94 GLN A O 1
ATOM 781 N N . GLY A 1 95 ? -15.683 -5.144 6.375 1.00 88.94 95 GLY A N 1
ATOM 782 C CA . GLY A 1 95 ? -16.720 -5.970 6.995 1.00 88.94 95 GLY A CA 1
ATOM 783 C C . GLY A 1 95 ? -16.298 -6.508 8.366 1.00 88.94 95 GLY A C 1
ATOM 784 O O . GLY A 1 95 ? -15.549 -5.855 9.092 1.00 88.94 95 GLY A O 1
ATOM 785 N N . ASP A 1 96 ? -16.788 -7.697 8.721 1.00 88.00 96 ASP A N 1
ATOM 786 C CA . ASP A 1 96 ? -16.472 -8.345 9.996 1.00 88.00 96 ASP A CA 1
ATOM 787 C C . ASP A 1 96 ? -15.037 -8.897 9.998 1.00 88.00 96 ASP A C 1
ATOM 789 O O . ASP A 1 96 ? -14.655 -9.701 9.144 1.00 88.00 96 ASP A O 1
ATOM 793 N N . ILE A 1 97 ? -14.242 -8.478 10.983 1.00 88.38 97 ILE A N 1
ATOM 794 C CA . ILE A 1 97 ? -12.833 -8.856 11.134 1.00 88.38 97 ILE A CA 1
ATOM 795 C C . ILE A 1 97 ? -12.711 -9.954 12.198 1.00 88.38 97 ILE A C 1
ATOM 797 O O . ILE A 1 97 ? -13.221 -9.809 13.308 1.00 88.38 97 ILE A O 1
ATOM 801 N N . ASP A 1 98 ? -11.987 -11.035 11.891 1.00 89.88 98 ASP A N 1
ATOM 802 C CA . ASP A 1 98 ? -11.610 -12.040 12.891 1.00 89.88 98 ASP A CA 1
ATOM 803 C C . ASP A 1 98 ? -10.370 -11.578 13.674 1.00 89.88 98 ASP A C 1
ATOM 805 O O . ASP A 1 98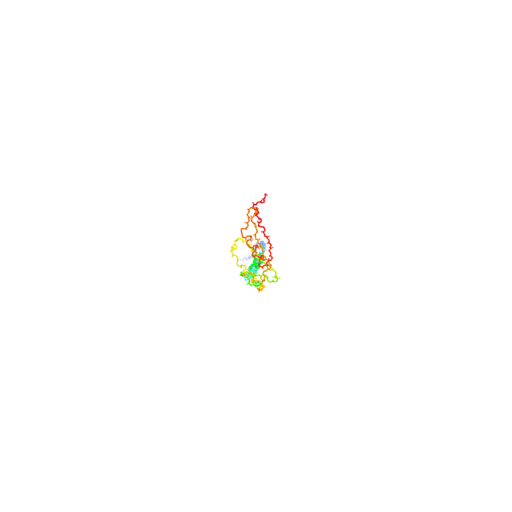 ? -9.217 -11.752 13.260 1.00 89.88 98 ASP A O 1
ATOM 809 N N . TRP A 1 99 ? -10.622 -10.967 14.829 1.00 88.06 99 TRP A N 1
ATOM 810 C CA . TRP A 1 99 ? -9.594 -10.411 15.706 1.00 88.06 99 TRP A CA 1
ATOM 811 C C . TRP A 1 99 ? -8.704 -11.470 16.362 1.00 88.06 99 TRP A C 1
ATOM 813 O O . TRP A 1 99 ? -7.544 -11.186 16.673 1.00 88.06 99 TRP A O 1
ATOM 823 N N . ASN A 1 100 ? -9.185 -12.710 16.503 1.00 87.75 100 ASN A N 1
ATOM 824 C CA . ASN A 1 100 ? -8.370 -13.799 17.038 1.00 87.75 100 ASN A CA 1
ATOM 825 C C . ASN A 1 100 ? -7.248 -14.134 16.059 1.00 87.75 100 ASN A C 1
ATOM 827 O O . ASN A 1 100 ? -6.076 -14.126 16.442 1.00 87.75 100 ASN A O 1
ATOM 831 N N . VAL A 1 101 ? -7.594 -14.323 14.783 1.00 85.81 101 VAL A N 1
ATOM 832 C CA . VAL A 1 101 ? -6.617 -14.556 13.709 1.00 85.81 101 VAL A CA 1
ATOM 833 C C . VAL A 1 101 ? -5.663 -13.370 13.575 1.00 85.81 101 VAL A C 1
ATOM 835 O O . VAL A 1 101 ? -4.453 -13.557 13.434 1.00 85.81 101 VAL A O 1
ATOM 838 N N . LEU A 1 102 ? -6.178 -12.141 13.677 1.00 85.19 102 LEU A N 1
ATOM 839 C CA . LEU A 1 102 ? -5.346 -10.941 13.620 1.00 85.19 102 LEU A CA 1
ATOM 840 C C . LEU A 1 102 ? -4.343 -10.876 14.780 1.00 85.19 102 LEU A C 1
ATOM 842 O O . LEU A 1 102 ? -3.191 -10.504 14.583 1.00 85.19 102 LEU A O 1
ATOM 846 N N . SER A 1 103 ? -4.744 -11.268 15.987 1.00 83.00 103 SER A N 1
ATOM 847 C CA . SER A 1 103 ? -3.852 -11.242 17.149 1.00 83.00 103 SER A CA 1
ATOM 848 C C . SER A 1 103 ? -2.732 -12.286 17.077 1.00 83.00 103 SER A C 1
ATOM 850 O O . SER A 1 103 ? -1.619 -12.015 17.535 1.00 83.00 103 SER A O 1
ATOM 852 N N . MET A 1 104 ? -2.982 -13.429 16.426 1.00 82.94 104 MET A N 1
ATOM 853 C CA . MET A 1 104 ? -1.969 -14.463 16.175 1.00 82.94 104 MET A CA 1
ATOM 854 C C 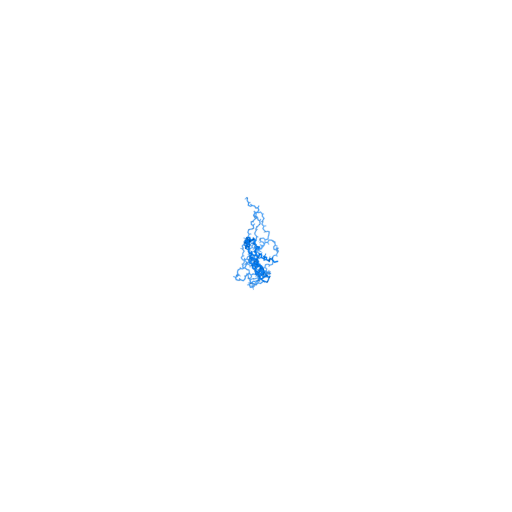. MET A 1 104 ? -0.866 -13.993 15.215 1.00 82.94 104 MET A C 1
ATOM 856 O O . MET A 1 104 ? 0.226 -14.555 15.226 1.00 82.94 104 MET A O 1
ATOM 860 N N . ASN A 1 105 ? -1.088 -12.924 14.435 1.00 81.38 105 ASN A N 1
ATOM 861 C CA . ASN A 1 105 ? -0.058 -12.397 13.535 1.00 81.38 105 ASN A CA 1
ATOM 862 C C . ASN A 1 105 ? 1.193 -11.872 14.236 1.00 81.38 105 ASN A C 1
ATOM 864 O O . ASN A 1 105 ? 2.224 -11.717 13.588 1.00 81.38 105 ASN A O 1
ATOM 868 N N . ARG A 1 106 ? 1.141 -11.634 15.551 1.00 75.19 106 ARG A N 1
ATOM 869 C CA . ARG A 1 106 ? 2.323 -11.265 16.343 1.00 75.19 106 ARG A CA 1
ATOM 870 C C . ARG A 1 106 ? 3.437 -12.315 16.313 1.00 75.19 106 ARG A C 1
ATOM 872 O O . ARG A 1 106 ? 4.571 -11.975 16.623 1.00 75.19 106 ARG A O 1
ATOM 879 N N . GLU A 1 107 ? 3.116 -13.559 15.969 1.00 74.50 107 GLU A N 1
ATOM 880 C CA . GLU A 1 107 ? 4.072 -14.671 15.903 1.00 74.50 107 GLU A CA 1
ATOM 881 C C . GLU A 1 107 ? 4.642 -14.903 14.493 1.00 74.50 107 GLU A C 1
ATOM 883 O O . GLU A 1 107 ? 5.437 -15.819 14.296 1.00 74.50 107 GLU A O 1
ATOM 888 N N . THR A 1 108 ? 4.241 -14.099 13.504 1.00 77.88 108 THR A N 1
ATOM 889 C CA . THR A 1 108 ? 4.755 -14.200 12.130 1.00 77.88 108 THR A CA 1
ATOM 890 C C . THR A 1 108 ? 6.067 -13.438 11.955 1.00 77.88 108 THR A C 1
ATOM 892 O O . THR A 1 108 ? 6.452 -12.627 12.796 1.00 77.88 108 THR A O 1
ATOM 895 N N . ASP A 1 109 ? 6.738 -13.655 10.822 1.00 75.50 109 ASP A N 1
ATOM 896 C CA . ASP A 1 109 ? 7.961 -12.927 10.461 1.00 75.50 109 ASP A CA 1
ATOM 897 C C . ASP A 1 109 ? 7.723 -11.411 10.258 1.00 75.50 109 ASP A C 1
ATOM 899 O O . ASP A 1 109 ? 8.672 -10.633 10.182 1.00 75.50 109 ASP A O 1
ATOM 903 N N . SER A 1 110 ? 6.463 -10.967 10.153 1.00 76.69 110 SER A N 1
ATOM 904 C CA . SER A 1 110 ? 6.068 -9.561 9.979 1.00 76.69 110 SER A CA 1
ATOM 905 C C . SER A 1 110 ? 4.904 -9.205 10.918 1.00 76.69 110 SER A C 1
ATOM 907 O O . SER A 1 110 ? 3.756 -9.074 10.469 1.00 76.69 110 SER A O 1
ATOM 909 N N . PRO A 1 111 ? 5.180 -9.050 12.227 1.00 83.44 111 PRO A N 1
ATOM 910 C CA . PRO A 1 111 ? 4.153 -8.815 13.230 1.00 83.44 111 PRO A CA 1
ATOM 911 C C . PRO A 1 111 ? 3.476 -7.453 13.052 1.00 83.44 111 PRO A C 1
ATOM 913 O O . PRO A 1 111 ? 4.097 -6.452 12.693 1.00 83.44 111 PRO A O 1
ATOM 916 N N . LEU A 1 112 ? 2.175 -7.404 13.342 1.00 85.38 112 LEU A N 1
ATOM 917 C CA . LEU A 1 112 ? 1.404 -6.163 13.328 1.00 85.38 112 LEU A CA 1
ATOM 918 C C . LEU A 1 112 ? 1.555 -5.424 14.660 1.00 85.38 112 LEU A C 1
ATOM 920 O O . LEU A 1 112 ? 1.240 -5.955 15.727 1.00 85.38 112 LEU A O 1
ATOM 924 N N . HIS A 1 113 ? 2.010 -4.176 14.586 1.00 84.94 113 HIS A N 1
ATOM 925 C CA . HIS A 1 113 ? 2.273 -3.324 15.745 1.00 84.94 113 HIS A CA 1
ATOM 926 C C . HIS A 1 113 ? 1.142 -2.339 16.032 1.00 84.94 113 HIS A C 1
ATOM 928 O O . HIS A 1 113 ? 0.877 -2.023 17.194 1.00 84.94 113 HIS A O 1
ATOM 934 N N . PHE A 1 114 ? 0.487 -1.837 14.986 1.00 86.75 114 PHE A N 1
ATOM 935 C CA . PHE A 1 114 ? -0.576 -0.850 15.111 1.00 86.75 114 PHE A CA 1
ATOM 936 C C . PHE A 1 114 ? -1.672 -1.060 14.069 1.00 86.75 114 PHE A C 1
ATOM 938 O O . PHE A 1 114 ? -1.457 -1.653 13.009 1.00 86.75 114 PHE A O 1
ATOM 945 N N . VAL A 1 115 ? -2.855 -0.547 14.387 1.00 88.81 115 VAL A N 1
ATOM 946 C CA . VAL A 1 115 ? -4.015 -0.538 13.503 1.00 88.81 115 VAL A CA 1
ATOM 947 C C . VAL A 1 115 ? -4.492 0.895 13.351 1.00 88.81 115 VAL A C 1
ATOM 949 O O . VAL A 1 115 ? -4.818 1.575 14.326 1.00 88.81 115 VAL A O 1
ATOM 952 N N . PHE A 1 116 ? -4.553 1.334 12.105 1.00 89.88 116 PHE A N 1
ATOM 953 C CA . PHE A 1 116 ? -5.223 2.556 11.727 1.00 89.88 116 PHE A CA 1
ATOM 954 C C . PHE A 1 116 ? -6.704 2.278 11.505 1.00 89.88 116 PHE A C 1
ATOM 956 O O . PHE A 1 116 ? -7.066 1.424 10.700 1.00 89.88 116 PHE A O 1
ATOM 963 N N . MET A 1 117 ? -7.570 3.012 12.195 1.00 90.25 117 MET A N 1
ATOM 964 C CA . MET A 1 117 ? -9.020 2.850 12.077 1.00 90.25 117 MET A CA 1
ATOM 965 C C . MET A 1 117 ? -9.658 4.106 11.520 1.00 90.25 117 MET A C 1
ATOM 967 O O . MET A 1 117 ? -9.542 5.173 12.119 1.00 90.25 117 MET A O 1
ATOM 971 N N . LYS A 1 118 ? -10.385 3.988 10.410 1.00 90.31 118 LYS A N 1
ATOM 972 C CA . LYS A 1 118 ? -11.199 5.095 9.914 1.00 90.31 118 LYS A CA 1
ATOM 973 C C . LYS A 1 118 ? -12.303 5.415 10.925 1.00 90.31 118 LYS A C 1
ATOM 975 O O . LYS A 1 118 ? -13.072 4.537 11.295 1.00 90.31 118 LYS A O 1
ATOM 980 N N . ALA A 1 119 ? -12.370 6.672 11.356 1.00 87.81 119 ALA A N 1
ATOM 981 C CA . ALA A 1 119 ? -13.385 7.153 12.292 1.00 87.81 119 ALA A CA 1
ATOM 982 C C . ALA A 1 119 ? -14.509 7.921 11.584 1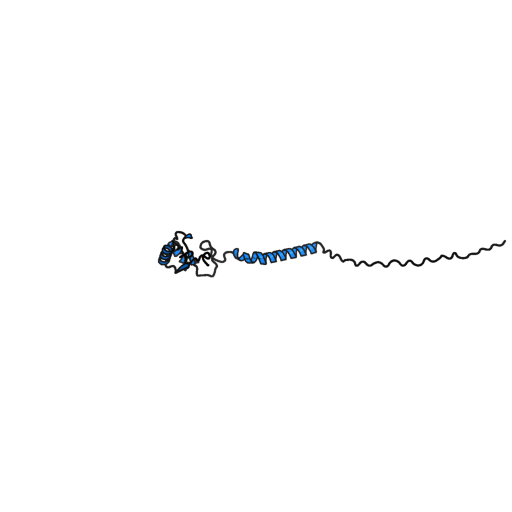.00 87.81 119 ALA A C 1
ATOM 984 O O . ALA A 1 119 ? -15.672 7.810 11.964 1.00 87.81 119 ALA A O 1
ATOM 985 N N . THR A 1 120 ? -14.170 8.705 10.557 1.00 88.06 120 THR A N 1
ATOM 986 C CA . THR A 1 120 ? -15.119 9.558 9.825 1.00 88.06 120 THR A CA 1
ATOM 987 C C . THR A 1 120 ? -14.764 9.684 8.339 1.00 88.06 120 THR A C 1
ATOM 989 O O . THR A 1 120 ? -13.614 9.483 7.927 1.00 88.06 120 THR A O 1
ATOM 992 N N . GLU A 1 121 ? -15.763 10.032 7.528 1.00 83.94 121 GLU A N 1
ATOM 993 C CA . GLU A 1 121 ? -15.660 10.440 6.128 1.00 83.94 121 GLU A CA 1
ATOM 994 C C . GLU A 1 121 ? -16.343 11.800 5.925 1.00 83.94 121 GLU A C 1
ATOM 996 O O . GLU A 1 121 ? -17.537 11.958 6.162 1.00 83.94 121 GLU A O 1
ATOM 1001 N N . GLY A 1 122 ? -15.590 12.804 5.475 1.00 81.00 122 GLY A N 1
ATOM 1002 C CA . GLY A 1 122 ? -16.118 14.162 5.346 1.00 81.00 122 GLY A CA 1
ATOM 1003 C C . GLY A 1 122 ? -16.422 14.809 6.702 1.00 81.00 122 GLY A C 1
ATOM 1004 O O . GLY A 1 122 ? -15.721 14.566 7.685 1.00 81.00 122 GLY A O 1
ATOM 1005 N N . GLY A 1 123 ? -17.421 15.695 6.732 1.00 78.19 123 GLY A N 1
ATOM 1006 C CA . GLY A 1 123 ? -17.814 16.433 7.939 1.00 78.19 123 GLY A CA 1
ATOM 1007 C C . GLY A 1 123 ? -18.998 15.835 8.706 1.00 78.19 123 GLY A C 1
ATOM 1008 O O . GLY A 1 123 ? -19.219 16.210 9.853 1.00 78.19 123 GLY A O 1
ATOM 1009 N N . ASP A 1 124 ? -19.763 14.940 8.084 1.00 81.25 124 ASP A N 1
ATOM 1010 C CA . ASP A 1 124 ? -21.094 14.524 8.538 1.00 81.25 124 ASP A CA 1
ATOM 1011 C C . ASP A 1 124 ? -21.311 13.003 8.577 1.00 81.25 124 ASP A C 1
ATOM 1013 O O . ASP A 1 124 ? -22.352 12.558 9.062 1.00 81.25 124 ASP A O 1
ATOM 1017 N N . HIS A 1 125 ? -20.342 12.197 8.134 1.00 82.31 125 HIS A N 1
ATOM 1018 C CA . HIS A 1 125 ? -20.447 10.739 8.152 1.00 82.31 125 HIS A CA 1
ATOM 1019 C C . HIS A 1 125 ? -19.393 10.109 9.074 1.00 82.31 125 HIS A C 1
ATOM 1021 O O . HIS A 1 125 ? -18.190 10.263 8.868 1.00 82.31 125 HIS A O 1
ATOM 1027 N N . GLY A 1 126 ? -19.844 9.411 10.119 1.00 85.75 126 GLY A N 1
ATOM 1028 C CA . GLY A 1 126 ? -19.001 8.545 10.947 1.00 85.75 126 GLY A CA 1
ATOM 1029 C C . GLY A 1 126 ? -18.893 7.150 10.335 1.00 85.75 126 GLY A C 1
ATOM 1030 O O . GLY A 1 126 ? -19.792 6.735 9.615 1.00 85.75 126 GLY A O 1
ATOM 1031 N N . ASP A 1 127 ? -17.804 6.435 10.604 1.00 85.81 127 ASP A N 1
ATOM 1032 C CA . ASP A 1 127 ? -17.701 5.023 10.234 1.00 85.81 127 ASP A CA 1
ATOM 1033 C C . ASP A 1 127 ? -18.440 4.157 11.268 1.00 85.81 127 ASP A C 1
ATOM 1035 O O . ASP A 1 127 ? -18.069 4.116 12.445 1.00 85.81 127 ASP A O 1
ATOM 1039 N N . ASP A 1 128 ? -19.481 3.453 10.823 1.00 89.94 128 ASP A N 1
ATOM 1040 C CA . ASP A 1 128 ? -20.367 2.653 11.678 1.00 89.94 128 ASP A CA 1
ATOM 1041 C C . ASP A 1 128 ? -19.639 1.501 12.398 1.00 89.94 128 ASP A C 1
ATOM 1043 O O . ASP A 1 128 ? -20.098 1.016 13.435 1.00 89.94 128 ASP A O 1
ATOM 1047 N N . THR A 1 129 ? -18.487 1.061 11.877 1.00 89.94 129 THR A N 1
ATOM 1048 C CA . THR A 1 129 ? -17.704 -0.046 12.448 1.00 89.94 129 THR A CA 1
ATOM 1049 C C . THR A 1 129 ? -16.662 0.412 13.464 1.00 89.94 129 THR A C 1
ATOM 1051 O O . THR A 1 129 ? -16.089 -0.420 14.172 1.00 89.94 129 THR A O 1
ATOM 1054 N N . PHE A 1 130 ? -16.438 1.725 13.593 1.00 89.56 130 PHE A N 1
ATOM 1055 C CA . PHE A 1 130 ? -15.373 2.284 14.425 1.00 89.56 130 PHE A CA 1
ATOM 1056 C C . PHE A 1 130 ? -15.460 1.829 15.884 1.00 89.56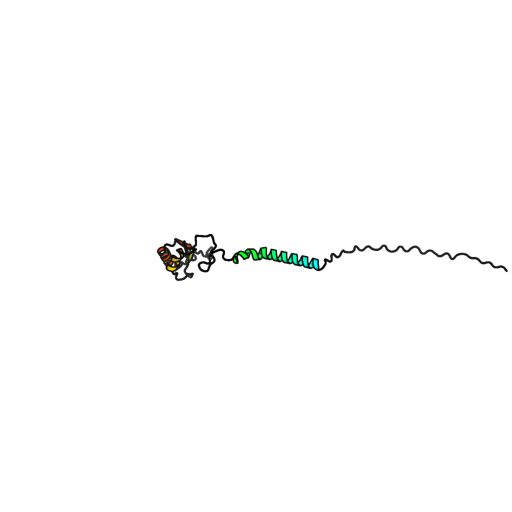 130 PHE A C 1
ATOM 1058 O O . PHE A 1 130 ? -14.473 1.348 16.430 1.00 89.56 130 PHE A O 1
ATOM 1065 N N . CYS A 1 131 ? -16.631 1.931 16.522 1.00 89.06 131 CYS A N 1
ATOM 1066 C CA . CYS A 1 131 ? -16.775 1.583 17.940 1.00 89.06 131 CYS A CA 1
ATOM 1067 C C . CYS A 1 131 ? -16.477 0.102 18.219 1.00 89.06 131 CYS A C 1
ATOM 1069 O O . CYS A 1 131 ? -15.810 -0.213 19.209 1.00 89.06 131 CYS A O 1
ATOM 1071 N N . ASN A 1 132 ? -16.934 -0.795 17.342 1.00 90.69 132 ASN A N 1
ATOM 1072 C CA . ASN A 1 132 ? -16.703 -2.230 17.494 1.00 90.69 132 ASN A CA 1
ATOM 1073 C C . ASN A 1 132 ? -15.224 -2.550 17.271 1.00 90.69 132 ASN A C 1
ATOM 1075 O O . ASN A 1 132 ? -14.591 -3.148 18.136 1.00 90.69 132 ASN A O 1
ATOM 1079 N N . ASN A 1 133 ? -14.648 -2.059 16.172 1.00 90.06 133 ASN A N 1
ATOM 1080 C CA . ASN A 1 133 ? -13.242 -2.282 15.845 1.00 90.06 133 ASN A CA 1
ATOM 1081 C C . ASN A 1 133 ? -12.300 -1.706 16.911 1.00 90.06 133 ASN A C 1
ATOM 1083 O O . ASN A 1 133 ? -11.295 -2.324 17.257 1.00 90.06 133 ASN A O 1
ATOM 1087 N N . PHE A 1 134 ? -12.641 -0.547 17.474 1.00 89.69 134 PHE A N 1
ATOM 1088 C CA . PHE A 1 134 ? -11.879 0.075 18.551 1.00 89.69 134 PHE A CA 1
ATOM 1089 C C . PHE A 1 134 ? -11.901 -0.779 19.822 1.00 89.69 134 PHE A C 1
ATOM 1091 O O . PHE A 1 134 ? -10.859 -1.008 20.434 1.00 89.69 134 PHE A O 1
ATOM 1098 N N . THR A 1 135 ? -13.079 -1.287 20.197 1.00 90.31 135 THR A N 1
ATOM 1099 C CA . THR A 1 135 ? -13.237 -2.169 21.362 1.00 90.31 135 THR A CA 1
ATOM 1100 C C . THR A 1 135 ? -12.442 -3.461 21.193 1.00 90.31 135 THR A C 1
ATOM 1102 O O . THR A 1 135 ? -11.699 -3.851 22.092 1.00 90.31 135 THR A O 1
ATOM 1105 N N . GLU A 1 136 ? -12.537 -4.094 20.026 1.00 90.19 136 GLU A N 1
ATOM 1106 C CA . GLU A 1 136 ? -11.816 -5.332 19.737 1.00 90.19 136 GLU A CA 1
ATOM 1107 C C . GLU A 1 136 ? -10.296 -5.126 19.709 1.00 90.19 136 GLU A C 1
ATOM 1109 O O . GLU A 1 136 ? -9.545 -5.871 20.339 1.00 90.19 136 GLU A O 1
ATOM 1114 N N . ALA A 1 137 ? -9.807 -4.056 19.085 1.00 86.81 137 ALA A N 1
ATOM 1115 C CA . ALA A 1 137 ? -8.375 -3.770 19.078 1.00 86.81 137 ALA A CA 1
ATOM 1116 C C . ALA A 1 137 ? -7.804 -3.559 20.492 1.00 86.81 137 ALA A C 1
ATOM 1118 O O . ALA A 1 137 ? -6.701 -4.031 20.784 1.00 86.81 137 ALA A O 1
ATOM 1119 N N . LEU A 1 138 ? -8.563 -2.911 21.385 1.00 85.62 138 LEU A N 1
ATOM 1120 C CA . LEU A 1 138 ? -8.193 -2.773 22.795 1.00 85.62 138 LEU A CA 1
ATOM 1121 C C . LEU A 1 138 ? -8.174 -4.125 23.518 1.00 85.62 138 LEU A C 1
ATOM 1123 O O . LEU A 1 138 ? -7.209 -4.410 24.229 1.00 85.62 138 LEU A O 1
ATOM 1127 N N . ASN A 1 139 ? -9.186 -4.973 23.302 1.00 89.25 139 ASN A N 1
ATOM 1128 C CA . ASN A 1 139 ? -9.252 -6.318 23.888 1.00 89.25 139 ASN A CA 1
ATOM 1129 C C . ASN A 1 139 ? -8.048 -7.183 23.486 1.00 89.25 139 ASN A C 1
ATOM 1131 O O . ASN A 1 139 ? -7.557 -7.979 24.286 1.00 89.25 139 ASN A O 1
ATOM 1135 N N . HIS A 1 140 ? -7.530 -6.986 22.273 1.00 86.00 140 HIS A N 1
ATOM 1136 C CA . HIS A 1 140 ? -6.363 -7.695 21.749 1.00 86.00 140 HIS A CA 1
ATOM 1137 C C . HIS A 1 140 ? -5.030 -6.943 21.962 1.00 86.00 140 HIS A C 1
ATOM 1139 O O . HIS A 1 140 ? -3.985 -7.376 21.465 1.00 86.00 140 HIS A O 1
ATOM 1145 N N . ALA A 1 141 ? -5.023 -5.856 22.746 1.00 80.19 141 ALA A N 1
ATOM 1146 C CA . ALA A 1 141 ? -3.849 -5.045 23.095 1.00 80.19 141 ALA A CA 1
ATOM 1147 C C . ALA A 1 141 ? -3.079 -4.472 21.885 1.00 80.19 141 ALA A C 1
ATOM 1149 O O . ALA A 1 141 ? -1.849 -4.395 21.900 1.00 80.19 141 ALA A O 1
ATOM 1150 N N . LEU A 1 142 ? -3.777 -4.132 20.801 1.00 79.00 142 LEU A N 1
ATOM 1151 C CA . LEU A 1 142 ? -3.186 -3.467 19.638 1.00 79.00 142 LEU A CA 1
ATOM 1152 C C . LEU A 1 142 ? -3.133 -1.952 19.864 1.00 79.00 142 LEU A C 1
ATOM 1154 O O . LEU A 1 142 ? -4.057 -1.366 20.425 1.00 79.00 142 LEU A O 1
ATOM 1158 N N . SER A 1 143 ? -2.057 -1.306 19.409 1.00 80.94 143 SER A N 1
ATOM 1159 C CA . SER A 1 143 ? -1.988 0.158 19.377 1.00 80.94 143 SER A CA 1
ATOM 1160 C C . SER A 1 143 ? -2.941 0.682 18.306 1.00 80.94 143 SER A C 1
ATOM 1162 O O . SER A 1 143 ? -2.863 0.250 17.155 1.00 80.94 143 SER A O 1
ATOM 1164 N N . VAL A 1 144 ? -3.830 1.607 18.672 1.00 79.38 144 VAL A N 1
ATOM 1165 C CA . VAL A 1 144 ? -4.851 2.146 17.764 1.00 79.38 144 VAL A CA 1
ATOM 1166 C C . VAL A 1 144 ? -4.613 3.625 17.511 1.00 79.38 144 VAL A C 1
ATOM 1168 O O . VAL A 1 144 ? -4.465 4.399 18.457 1.00 79.38 144 VAL A O 1
ATOM 1171 N N . GLU A 1 145 ? -4.647 4.019 16.240 1.00 81.44 145 GLU A N 1
ATOM 1172 C CA . GLU A 1 145 ? -4.623 5.422 15.835 1.00 81.44 145 GLU A CA 1
ATOM 1173 C C . GLU A 1 145 ? -5.812 5.720 14.897 1.00 81.44 145 GLU A C 1
ATOM 1175 O O . GLU A 1 145 ? -5.966 5.068 13.858 1.00 81.44 145 GLU A O 1
ATOM 1180 N N . PRO A 1 146 ? -6.713 6.655 15.258 1.00 78.25 146 PRO A N 1
ATOM 1181 C CA . PRO A 1 146 ? -7.866 6.979 14.428 1.00 78.25 146 PRO A CA 1
ATOM 1182 C C . PRO A 1 146 ? -7.459 7.816 13.207 1.00 78.25 146 PRO A C 1
ATOM 1184 O O . PRO A 1 146 ? -6.717 8.791 13.319 1.00 78.25 146 PRO A O 1
ATOM 1187 N N . ILE A 1 147 ? -8.011 7.480 12.042 1.00 81.44 147 ILE A N 1
ATOM 1188 C CA . ILE A 1 147 ? -7.864 8.225 10.790 1.00 81.44 147 ILE A CA 1
ATOM 1189 C C . ILE A 1 147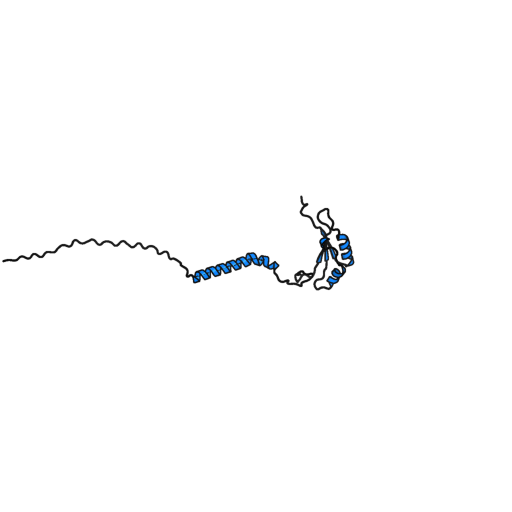 ? -9.150 8.993 10.490 1.00 81.44 147 ILE A C 1
ATOM 1191 O O . ILE A 1 147 ? -10.246 8.431 10.447 1.00 81.44 147 ILE A O 1
ATOM 1195 N N . ILE A 1 148 ? -8.993 10.282 10.192 1.00 79.56 148 ILE A N 1
ATOM 1196 C CA . ILE A 1 148 ? -10.056 11.146 9.675 1.00 79.56 148 ILE A CA 1
ATOM 1197 C C . ILE A 1 148 ? -9.896 11.238 8.158 1.00 79.56 148 ILE A C 1
ATOM 1199 O O . ILE A 1 148 ? -8.902 11.774 7.662 1.00 79.56 148 ILE A O 1
ATOM 1203 N N . SER A 1 149 ? -10.873 10.730 7.406 1.00 73.81 149 SER A N 1
ATOM 1204 C CA . SER A 1 149 ? -10.885 10.873 5.950 1.00 73.81 149 SER A CA 1
ATOM 1205 C C . SER A 1 149 ? -11.548 12.196 5.573 1.00 73.81 149 SER A C 1
ATOM 1207 O O . SER A 1 149 ? -12.772 12.322 5.559 1.00 73.81 149 SER A O 1
ATOM 1209 N N . LEU A 1 150 ? -10.737 13.216 5.289 1.00 65.94 150 LEU A N 1
ATOM 1210 C CA . LEU A 1 150 ? -11.231 14.521 4.852 1.00 65.94 150 LEU A CA 1
ATOM 1211 C C . LEU A 1 150 ? -11.647 14.468 3.374 1.00 65.94 150 LEU A C 1
ATOM 1213 O O . LEU A 1 150 ? -10.832 14.191 2.494 1.00 65.94 150 LEU A O 1
ATOM 1217 N N . SER A 1 151 ? -12.911 14.785 3.087 1.00 56.69 151 SER A N 1
ATOM 1218 C CA . SER A 1 151 ? -13.386 14.950 1.711 1.00 56.69 151 SER A CA 1
ATOM 1219 C C . SER A 1 151 ? -12.942 16.306 1.157 1.00 56.69 151 SER A C 1
ATOM 1221 O O . SER A 1 151 ? -13.418 17.356 1.587 1.00 56.69 151 SER A O 1
ATOM 1223 N N . LEU A 1 152 ? -12.072 16.299 0.141 1.00 56.88 152 LEU A N 1
ATOM 1224 C CA . LEU A 1 152 ? -11.648 17.508 -0.591 1.00 56.88 152 LEU A CA 1
ATOM 1225 C C . LEU A 1 152 ? -12.806 18.214 -1.326 1.00 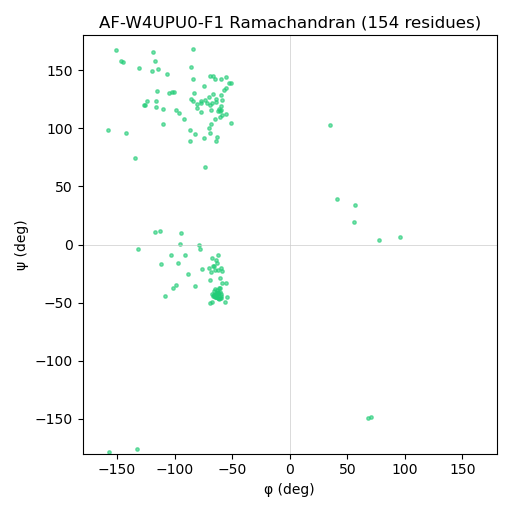56.88 152 LEU A C 1
ATOM 1227 O O . LEU A 1 152 ? -12.629 19.313 -1.841 1.00 56.88 152 LEU A O 1
ATOM 1231 N N . ARG A 1 153 ? -13.997 17.601 -1.388 1.00 54.88 153 ARG A N 1
ATOM 1232 C CA . ARG A 1 153 ? -15.172 18.139 -2.090 1.00 54.88 153 ARG A CA 1
ATOM 1233 C C . ARG A 1 153 ? -15.906 19.242 -1.305 1.00 54.88 153 ARG A C 1
ATOM 1235 O O . ARG A 1 153 ? -16.860 19.806 -1.826 1.00 54.88 153 ARG A O 1
ATOM 1242 N N . GLN A 1 154 ? -15.468 19.543 -0.080 1.00 52.56 154 GLN A N 1
ATOM 1243 C CA . GLN A 1 154 ? -16.052 20.566 0.800 1.00 52.56 154 GLN A 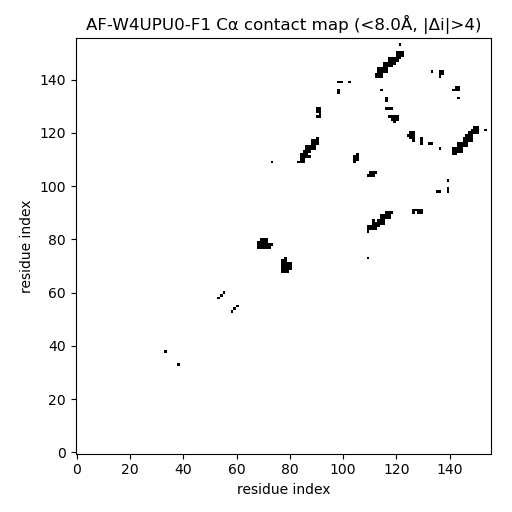CA 1
ATOM 1244 C C . GLN A 1 154 ? -15.088 21.720 1.140 1.00 52.56 154 GLN A C 1
ATOM 1246 O O . GLN A 1 154 ? -15.396 22.525 2.016 1.00 52.56 154 GLN A O 1
ATOM 1251 N N . MET A 1 155 ? -13.934 21.834 0.471 1.00 43.84 155 MET A N 1
ATOM 1252 C CA . MET A 1 155 ? -13.098 23.032 0.615 1.00 43.84 155 MET A CA 1
ATOM 1253 C C . MET A 1 155 ? -13.711 24.179 -0.216 1.00 43.84 155 MET A C 1
ATOM 1255 O O . MET A 1 155 ? -13.965 23.954 -1.402 1.00 43.84 155 MET A O 1
ATOM 1259 N N . PRO A 1 156 ? -14.016 25.341 0.397 1.00 58.22 156 PRO A N 1
ATOM 1260 C CA . PRO A 1 156 ? -14.668 26.471 -0.270 1.00 58.22 156 PRO A CA 1
ATOM 1261 C C . PRO A 1 156 ? -13.824 27.093 -1.389 1.00 58.22 156 PRO A C 1
ATOM 1263 O O . PRO A 1 156 ? -12.576 27.008 -1.321 1.00 58.22 156 PRO A O 1
#

Nearest PDB structures (foldseek):
  6zmv-assembly2_B  TM=8.998E-01  e=1.068E-03  Trichobolus zukalii
  2x8r-assembly6_F  TM=9.284E-01  e=4.278E-03  Aspergillus fumigatus Af293
  6zm8-assembly1_A  TM=9.012E-01  e=6.360E-03  Sodiomyces alcalophilus
  2nw0-assembly2_B  TM=9.101E-01  e=1.502E-02  Bacteriophage sp.
  5gxu-assembly2_B  TM=4.193E-01  e=1.345E+00  Arabidopsis thaliana

Organism: NCBI:txid1445607

Mean predicted aligned error: 17.06 Å

Foldseek 3Di:
DDDDDDDDDDPDDDDDDDDDPPDDPDPPPPPPPDDPVVVVVVVVVVVVVVVVVCCVPPVVVVCVVVPDLCADCPPNDRDHPPDQEDAEEDACVVPDDDLVVLLVQCPDPRHYAAYEYEQAAADPGGGPCRVVVVVSCVVSVHHYDYDYHHDPVPDD